Protein AF-A0A075P1P2-F1 (afdb_monomer_lite)

Foldseek 3Di:
DPPPPPPPPPPDPDLDAQDPVQLVVLVVQLVVQVVVCVVPHDPVSNVVSVVSSVVSVVVSRVVSDDPPVVVVVVVVVVVVVVVVVVVD

Organism: NCBI:txid589873

Secondary structure (DSSP, 8-state):
--SSSSTT--------PPPHHHHHHHHHHHHHHHHHHHHH--HHHHHHHHHHHHHHHHHHHHHHS--HHHHHHHHHHHHHHHHHHHT-

pLDDT: mean 83.12, std 13.57, range [51.72, 97.62]

Sequence (88 aa):
MLLTMISLLVSKVAFASATADEFIRCNKLAVTKLEYCLDNGGEACWAQSKASYDTCHEQVIQNHLPNRERMEAEKSAHQTINNEYHSQ

Structure (mmCIF, N/CA/C/O backbone):
data_AF-A0A075P1P2-F1
#
_entry.id   AF-A0A075P1P2-F1
#
loop_
_atom_site.group_PDB
_atom_site.id
_atom_site.type_symbol
_atom_site.label_atom_id
_atom_site.label_alt_id
_atom_site.label_comp_id
_atom_site.label_asym_id
_atom_site.label_entity_id
_atom_site.label_seq_id
_atom_site.pdbx_PDB_ins_code
_atom_site.Cartn_x
_atom_site.Cartn_y
_atom_site.Cartn_z
_atom_site.occupancy
_atom_site.B_iso_or_equiv
_atom_site.auth_seq_id
_atom_site.auth_comp_id
_atom_site.auth_asym_id
_atom_site.auth_atom_id
_atom_site.pdbx_PDB_model_num
ATOM 1 N N . MET A 1 1 ? -48.838 -14.471 24.562 1.00 53.28 1 MET A N 1
ATOM 2 C CA . MET A 1 1 ? -48.090 -14.539 23.285 1.00 53.28 1 MET A CA 1
ATOM 3 C C . MET A 1 1 ? -47.453 -13.178 22.993 1.00 53.28 1 MET A C 1
ATOM 5 O O . MET A 1 1 ? -47.941 -12.457 22.139 1.00 53.28 1 MET A O 1
ATOM 9 N N . LEU A 1 2 ? -46.424 -12.774 23.749 1.00 51.72 2 LEU A N 1
ATOM 10 C CA . LEU A 1 2 ? -45.825 -11.426 23.640 1.00 51.72 2 LEU A CA 1
ATOM 11 C C . LEU A 1 2 ? -44.298 -11.451 23.850 1.00 51.72 2 LEU A C 1
ATOM 13 O O . LEU A 1 2 ? -43.706 -10.480 24.293 1.00 51.72 2 LEU A O 1
ATOM 17 N N . LEU A 1 3 ? -43.665 -12.597 23.573 1.00 55.88 3 LEU A N 1
ATOM 18 C CA . LEU A 1 3 ? -42.229 -12.828 23.799 1.00 55.88 3 LEU A CA 1
ATOM 19 C C . LEU A 1 3 ? -41.448 -13.129 22.510 1.00 55.88 3 LEU A C 1
ATOM 21 O O . LEU A 1 3 ? -40.243 -13.335 22.561 1.00 55.88 3 LEU A O 1
ATOM 25 N N . THR A 1 4 ? -42.096 -13.135 21.342 1.00 57.91 4 THR A N 1
ATOM 26 C CA . THR A 1 4 ? -41.454 -13.532 20.075 1.00 57.91 4 THR A CA 1
ATOM 27 C C . THR A 1 4 ? -40.826 -12.377 19.287 1.00 57.91 4 THR A C 1
ATOM 29 O O . THR A 1 4 ? -40.172 -12.635 18.284 1.00 57.91 4 THR A O 1
ATOM 32 N N . MET A 1 5 ? -40.978 -11.116 19.712 1.00 58.31 5 MET A N 1
ATOM 33 C CA . MET A 1 5 ? -40.574 -9.951 18.898 1.00 58.31 5 MET A CA 1
ATOM 34 C C . MET A 1 5 ? -39.194 -9.354 19.235 1.00 58.31 5 MET A C 1
ATOM 36 O O . MET A 1 5 ? -38.761 -8.430 18.558 1.00 58.31 5 MET A O 1
ATOM 40 N N . ILE A 1 6 ? -38.472 -9.865 20.241 1.00 61.19 6 ILE A N 1
ATOM 41 C CA . ILE A 1 6 ? -37.207 -9.250 20.710 1.00 61.19 6 ILE A CA 1
ATOM 42 C C . ILE A 1 6 ? -35.960 -9.763 19.949 1.00 61.19 6 ILE A C 1
ATOM 44 O O . ILE A 1 6 ? -34.874 -9.208 20.071 1.00 61.19 6 ILE A O 1
ATOM 48 N N . SER A 1 7 ? -36.088 -10.776 19.089 1.00 56.66 7 SER A N 1
ATOM 49 C CA . SER A 1 7 ? -34.921 -11.500 18.548 1.00 56.66 7 SER A CA 1
ATOM 50 C C . SER A 1 7 ? -34.243 -10.918 17.292 1.00 56.66 7 SER A C 1
ATOM 52 O O . SER A 1 7 ? -33.342 -11.562 16.763 1.00 56.66 7 SER A O 1
ATOM 54 N N . LEU A 1 8 ? -34.624 -9.734 16.792 1.00 58.94 8 LEU A N 1
ATOM 55 C CA . LEU A 1 8 ? -34.176 -9.234 15.473 1.00 58.94 8 LEU A CA 1
ATOM 56 C C . LEU A 1 8 ? -33.204 -8.040 15.486 1.00 58.94 8 LEU A C 1
ATOM 58 O O . LEU A 1 8 ? -33.008 -7.402 14.456 1.00 58.94 8 LEU A O 1
ATOM 62 N N . LEU A 1 9 ? -32.551 -7.753 16.614 1.00 61.56 9 LEU A N 1
ATOM 63 C CA . LEU A 1 9 ? -31.563 -6.666 16.730 1.00 61.56 9 LEU A CA 1
ATOM 64 C C . LEU A 1 9 ? -30.140 -7.180 17.003 1.00 61.56 9 LEU A C 1
ATOM 66 O O . LEU A 1 9 ? -29.354 -6.535 17.692 1.00 61.56 9 LEU A O 1
ATOM 70 N N . VAL A 1 10 ? -29.776 -8.339 16.445 1.00 62.50 10 VAL A N 1
ATOM 71 C CA . VAL A 1 10 ? -28.360 -8.721 16.341 1.00 62.50 10 VAL A CA 1
ATOM 72 C C . VAL A 1 10 ? -27.766 -7.919 15.187 1.00 62.50 10 VAL A C 1
ATOM 74 O O . VAL A 1 10 ? -27.739 -8.368 14.041 1.00 62.50 10 VAL A O 1
ATOM 77 N N . SER A 1 11 ? -27.365 -6.683 15.485 1.00 59.69 11 SER A N 1
ATOM 78 C CA . SER A 1 11 ? -26.646 -5.809 14.565 1.00 59.69 11 SER A CA 1
ATOM 79 C C . SER A 1 11 ? -25.439 -6.564 14.023 1.00 59.69 11 SER A C 1
ATOM 81 O O . SER A 1 11 ? -24.484 -6.840 14.750 1.00 59.69 11 SER A O 1
ATOM 83 N N . LYS A 1 12 ? -25.497 -6.937 12.742 1.00 57.47 12 LYS A N 1
ATOM 84 C CA . LYS A 1 12 ? -24.341 -7.455 12.018 1.00 57.47 12 LYS A CA 1
ATOM 85 C C . LYS A 1 12 ? -23.264 -6.386 12.119 1.00 57.47 12 LYS A C 1
ATOM 87 O O . LYS A 1 12 ? -23.426 -5.305 11.559 1.00 57.47 12 LYS A O 1
ATOM 92 N N . VAL A 1 13 ? -22.201 -6.671 12.864 1.00 59.25 13 VAL A N 1
ATOM 93 C CA . VAL A 1 13 ? -20.990 -5.854 12.873 1.00 59.25 13 VAL A CA 1
ATOM 94 C C . VAL A 1 13 ? -20.427 -5.967 11.459 1.00 59.25 13 VAL A C 1
ATOM 96 O O . VAL A 1 13 ? -19.777 -6.951 11.111 1.00 59.25 13 VAL A O 1
ATOM 99 N N . ALA A 1 14 ? -20.833 -5.049 10.586 1.00 58.97 14 ALA A N 1
ATOM 100 C CA . ALA A 1 14 ? -20.412 -5.037 9.201 1.00 58.97 14 ALA A CA 1
ATOM 101 C C . ALA A 1 14 ? -18.956 -4.581 9.185 1.00 58.97 14 ALA A C 1
ATOM 103 O O . ALA A 1 14 ? -18.666 -3.388 9.250 1.00 58.97 14 ALA A O 1
ATOM 104 N N . PHE A 1 15 ? -18.034 -5.540 9.142 1.00 63.31 15 PHE A N 1
ATOM 105 C CA . PHE A 1 15 ? -16.661 -5.256 8.757 1.00 63.31 15 PHE A CA 1
ATOM 106 C C . PHE A 1 15 ? -16.711 -4.826 7.293 1.00 63.31 15 PHE A C 1
ATOM 108 O O . PHE A 1 15 ? -16.969 -5.643 6.408 1.00 63.31 15 PHE A O 1
ATOM 115 N N . ALA A 1 16 ? -16.572 -3.524 7.046 1.00 75.44 16 ALA A N 1
ATOM 116 C CA . ALA A 1 16 ? -16.438 -3.020 5.692 1.00 75.44 16 ALA A CA 1
ATOM 117 C C . ALA A 1 16 ? -15.167 -3.641 5.103 1.00 75.44 16 ALA A C 1
ATOM 119 O O . ALA A 1 16 ? -14.076 -3.403 5.613 1.00 75.44 16 ALA A O 1
ATOM 120 N N . SER A 1 17 ? -15.321 -4.483 4.083 1.00 81.75 17 SER A N 1
ATOM 121 C CA . SER A 1 17 ? -14.196 -4.994 3.299 1.00 81.75 17 SER A CA 1
ATOM 122 C C . SER A 1 17 ? -13.611 -3.865 2.458 1.00 81.75 17 SER A C 1
ATOM 124 O O . SER A 1 17 ? -14.353 -2.973 2.043 1.00 81.75 17 SER A O 1
ATOM 126 N N . ALA A 1 18 ? -12.319 -3.965 2.145 1.00 87.81 18 ALA A N 1
ATOM 127 C CA . ALA A 1 18 ? -11.695 -3.119 1.138 1.00 87.81 18 ALA A CA 1
ATOM 128 C C . ALA A 1 18 ? -12.491 -3.171 -0.169 1.00 87.81 18 ALA A C 1
ATOM 130 O O . ALA A 1 18 ? -12.898 -4.248 -0.625 1.00 87.81 18 ALA A O 1
ATOM 131 N N . THR A 1 19 ? -12.705 -2.004 -0.761 1.00 91.00 19 THR A N 1
ATOM 132 C CA . THR A 1 19 ? -13.362 -1.825 -2.055 1.00 91.00 19 THR A CA 1
ATOM 133 C C . THR A 1 19 ? -12.329 -1.621 -3.161 1.00 91.00 19 THR A C 1
ATOM 135 O O . THR A 1 19 ? -11.191 -1.230 -2.907 1.00 91.00 19 THR A O 1
ATOM 138 N N . ALA A 1 20 ? -12.711 -1.863 -4.418 1.00 92.00 20 ALA A N 1
ATOM 139 C CA . ALA A 1 20 ? -11.809 -1.674 -5.558 1.00 92.00 20 ALA A CA 1
ATOM 140 C C . ALA A 1 20 ? -11.273 -0.230 -5.664 1.00 92.00 20 ALA A C 1
ATOM 142 O O . ALA A 1 20 ? -10.115 -0.025 -6.033 1.00 92.00 20 ALA A O 1
ATOM 143 N N . ASP A 1 21 ? -12.087 0.758 -5.283 1.00 94.56 21 ASP A N 1
ATOM 144 C CA . ASP A 1 21 ? -11.731 2.178 -5.340 1.00 94.56 21 ASP A CA 1
ATOM 145 C C . ASP A 1 21 ? -10.559 2.526 -4.413 1.00 94.56 21 ASP A C 1
ATOM 147 O O . ASP A 1 21 ? -9.707 3.352 -4.753 1.00 94.56 21 ASP A O 1
ATOM 151 N N . GLU A 1 22 ? -10.445 1.840 -3.276 1.00 93.25 22 GLU A N 1
ATOM 152 C CA . GLU A 1 22 ? -9.366 2.052 -2.309 1.00 93.25 22 GLU A CA 1
ATOM 153 C C . GLU A 1 22 ? -8.002 1.602 -2.843 1.00 93.25 22 GLU A C 1
ATOM 155 O O . GLU A 1 22 ? -6.974 2.131 -2.420 1.00 93.25 22 GLU A O 1
ATOM 160 N N . PHE A 1 23 ? -7.972 0.708 -3.837 1.00 96.25 23 PHE A N 1
ATOM 161 C CA . PHE A 1 23 ? -6.742 0.263 -4.497 1.00 96.25 23 PHE A CA 1
ATOM 162 C C . PHE A 1 23 ? -6.326 1.149 -5.681 1.00 96.25 23 PHE A C 1
ATOM 164 O O . PHE A 1 23 ? -5.175 1.075 -6.124 1.00 96.25 23 PHE A O 1
ATOM 171 N N . ILE A 1 24 ? -7.191 2.050 -6.172 1.00 96.75 24 ILE A N 1
ATOM 172 C CA . ILE A 1 24 ? -6.854 2.972 -7.278 1.00 96.75 24 ILE A CA 1
ATOM 173 C C . ILE A 1 24 ? -5.613 3.806 -6.935 1.00 96.75 24 ILE A C 1
ATOM 175 O O . ILE A 1 24 ? -4.754 4.037 -7.789 1.00 96.75 24 ILE A O 1
ATOM 179 N N . ARG A 1 25 ? -5.472 4.231 -5.674 1.00 94.94 25 ARG A N 1
ATOM 180 C CA . ARG A 1 25 ? -4.287 4.974 -5.209 1.00 94.94 25 ARG A CA 1
ATOM 181 C C . ARG A 1 25 ? -2.996 4.155 -5.305 1.00 94.94 25 ARG A C 1
ATOM 183 O O . ARG A 1 25 ? -1.952 4.729 -5.597 1.00 94.94 25 ARG A O 1
ATOM 190 N N . CYS A 1 26 ? -3.065 2.839 -5.104 1.00 96.62 26 CYS A N 1
ATOM 191 C CA . CYS A 1 26 ? -1.906 1.954 -5.195 1.00 96.62 26 CYS A CA 1
ATOM 192 C C . CYS A 1 26 ? -1.437 1.825 -6.644 1.00 96.62 26 CYS A C 1
ATOM 194 O O . CYS A 1 26 ? -0.242 1.937 -6.915 1.00 96.62 26 CYS A O 1
ATOM 196 N N . ASN A 1 27 ? -2.380 1.709 -7.584 1.00 95.00 27 ASN A N 1
ATOM 197 C CA . ASN A 1 27 ? -2.081 1.741 -9.015 1.00 95.00 27 ASN A CA 1
ATOM 198 C C . ASN A 1 27 ? -1.443 3.071 -9.434 1.00 95.00 27 ASN A C 1
ATOM 200 O O . ASN A 1 27 ? -0.409 3.068 -10.094 1.00 95.00 27 ASN A O 1
ATOM 204 N N . LYS A 1 28 ? -2.007 4.208 -9.003 1.00 96.25 28 LYS A N 1
ATOM 205 C CA . LYS A 1 28 ? -1.437 5.535 -9.298 1.00 96.25 28 LYS A CA 1
ATOM 206 C C . LYS A 1 28 ? -0.000 5.666 -8.789 1.00 96.25 28 LYS A C 1
ATOM 208 O O . LYS A 1 28 ? 0.863 6.112 -9.533 1.00 96.25 28 LYS A O 1
ATOM 213 N N . LEU A 1 29 ? 0.265 5.225 -7.557 1.00 93.69 29 LEU A N 1
ATOM 214 C CA . LEU A 1 29 ? 1.608 5.252 -6.972 1.00 93.69 29 LEU A CA 1
ATOM 215 C C . LEU A 1 29 ? 2.609 4.415 -7.782 1.00 93.69 29 LEU A C 1
ATOM 217 O O . LEU A 1 29 ? 3.731 4.861 -8.022 1.00 93.69 29 LEU A O 1
ATOM 221 N N . ALA A 1 30 ? 2.206 3.213 -8.197 1.00 94.44 30 ALA A N 1
ATOM 222 C CA . ALA A 1 30 ? 3.038 2.336 -9.010 1.00 94.44 30 ALA A CA 1
ATOM 223 C C . ALA A 1 30 ? 3.349 2.974 -10.368 1.00 94.44 30 ALA A C 1
ATOM 225 O O . ALA A 1 30 ? 4.515 3.068 -10.743 1.00 94.44 30 ALA A O 1
ATOM 226 N N . VAL A 1 31 ? 2.325 3.483 -11.062 1.00 94.75 31 VAL A N 1
ATOM 227 C CA . VAL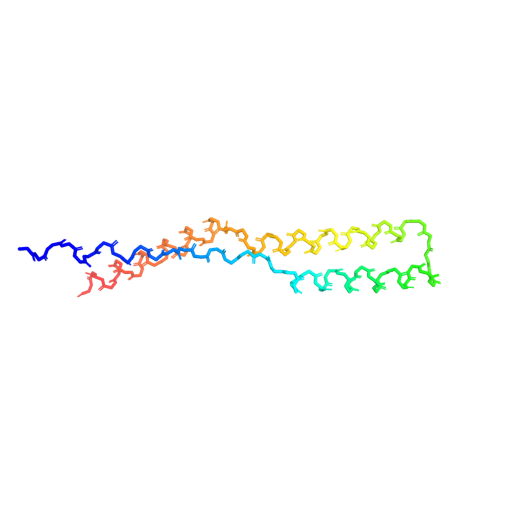 A 1 31 ? 2.459 4.134 -12.375 1.00 94.75 31 VAL A CA 1
ATOM 228 C C . VAL A 1 31 ? 3.403 5.329 -12.311 1.00 94.75 31 VAL A C 1
ATOM 230 O O . VAL A 1 31 ? 4.357 5.359 -13.077 1.00 94.75 31 VAL A O 1
ATOM 233 N N . THR A 1 32 ? 3.235 6.241 -11.350 1.00 93.12 32 THR A N 1
ATOM 234 C CA . THR A 1 32 ? 4.141 7.394 -11.202 1.00 93.12 32 THR A CA 1
ATOM 235 C C . THR A 1 32 ? 5.596 6.963 -10.999 1.00 93.12 32 THR A C 1
ATOM 237 O O . THR A 1 32 ? 6.516 7.590 -11.523 1.00 93.12 32 THR A O 1
ATOM 240 N N . LYS A 1 33 ? 5.839 5.865 -10.271 1.00 90.75 33 LYS A N 1
ATOM 241 C CA . LYS A 1 33 ? 7.195 5.316 -10.145 1.00 90.75 33 LYS A CA 1
ATOM 242 C C . LYS A 1 33 ? 7.698 4.695 -11.445 1.00 90.75 33 LYS A C 1
ATOM 244 O O . LYS A 1 33 ? 8.871 4.861 -11.749 1.00 90.75 33 LYS A O 1
ATOM 249 N N . LEU A 1 34 ? 6.849 4.005 -12.207 1.00 92.06 34 LEU A N 1
ATOM 250 C CA . LEU A 1 34 ? 7.234 3.434 -13.505 1.00 92.06 34 LEU A CA 1
ATOM 251 C C . LEU A 1 34 ? 7.581 4.531 -14.514 1.00 92.06 34 LEU A C 1
ATOM 253 O O . LEU A 1 34 ? 8.580 4.399 -15.208 1.00 92.06 34 LEU A O 1
ATOM 257 N N . GLU A 1 35 ? 6.806 5.616 -14.555 1.00 92.25 35 GLU A N 1
ATOM 258 C CA . GLU A 1 35 ? 7.091 6.792 -15.388 1.00 92.25 35 GLU A CA 1
ATOM 259 C C . GLU A 1 35 ? 8.478 7.357 -15.068 1.00 92.25 35 GLU A C 1
ATOM 261 O O . GLU A 1 35 ? 9.306 7.519 -15.958 1.00 92.25 35 GLU A O 1
ATOM 266 N N . TYR A 1 36 ? 8.792 7.528 -13.781 1.00 89.56 36 TYR A N 1
ATOM 267 C CA . TYR A 1 36 ? 10.136 7.927 -13.366 1.00 89.56 36 TYR A CA 1
ATOM 268 C C . TYR A 1 36 ? 11.219 6.922 -13.796 1.00 89.56 36 TYR A C 1
ATOM 270 O O . TYR A 1 36 ? 12.301 7.327 -1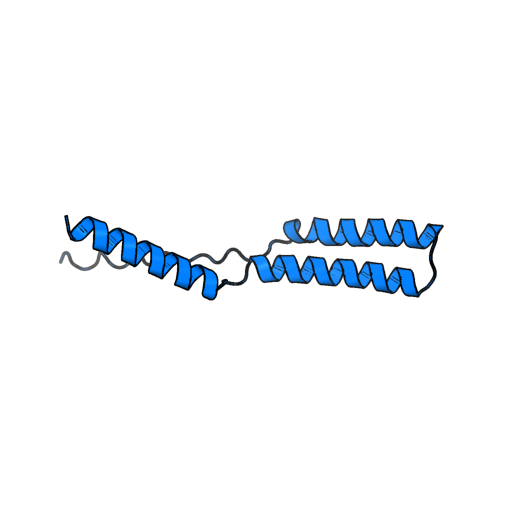4.228 1.00 89.56 36 TYR A O 1
ATOM 278 N N . CYS A 1 37 ? 10.944 5.617 -13.686 1.00 89.25 37 CYS A N 1
ATOM 279 C CA . CYS A 1 37 ? 11.883 4.566 -14.075 1.00 89.25 37 CYS A CA 1
ATOM 280 C C . CYS A 1 37 ? 12.162 4.539 -15.579 1.00 89.25 37 CYS A C 1
ATOM 282 O O . CYS A 1 37 ? 13.290 4.241 -15.957 1.00 89.25 37 CYS A O 1
ATOM 284 N N . LEU A 1 38 ? 11.172 4.847 -16.421 1.00 88.56 38 LEU A N 1
ATOM 285 C CA . LEU A 1 38 ? 11.355 4.938 -17.871 1.00 88.56 38 LEU A CA 1
ATOM 286 C C . LEU A 1 38 ? 12.364 6.027 -18.242 1.00 88.56 38 LEU A C 1
ATOM 288 O O . LEU A 1 38 ? 13.195 5.816 -19.122 1.00 88.56 38 LEU A O 1
ATOM 292 N N . ASP A 1 39 ? 12.321 7.149 -17.529 1.00 86.06 39 ASP A N 1
ATOM 293 C CA . ASP A 1 39 ? 13.185 8.294 -17.801 1.00 86.06 39 ASP A CA 1
ATOM 294 C C . ASP A 1 39 ? 14.571 8.170 -17.141 1.00 86.06 39 ASP A C 1
ATOM 296 O O . ASP A 1 39 ? 15.543 8.737 -17.640 1.00 86.06 39 ASP A O 1
ATOM 300 N N . ASN A 1 40 ? 14.682 7.456 -16.010 1.00 78.81 40 ASN A N 1
ATOM 301 C CA . ASN A 1 40 ? 15.850 7.560 -15.121 1.00 78.81 40 ASN A CA 1
ATOM 302 C C . ASN A 1 40 ? 16.399 6.227 -14.568 1.00 78.81 40 ASN A C 1
ATOM 304 O O . ASN A 1 40 ? 17.316 6.262 -13.744 1.00 78.81 40 ASN A O 1
ATOM 308 N N . GLY A 1 41 ? 15.860 5.055 -14.934 1.00 72.75 41 GLY A N 1
ATOM 309 C CA . GLY A 1 41 ? 16.093 3.820 -14.168 1.00 72.75 41 GLY A CA 1
ATOM 310 C C . GLY A 1 41 ? 16.335 2.528 -14.962 1.00 72.75 41 GLY A C 1
ATOM 311 O O . GLY A 1 41 ? 15.848 2.331 -16.068 1.00 72.75 41 GLY A O 1
ATOM 312 N N . GLY A 1 42 ? 17.071 1.600 -14.336 1.00 74.38 42 GLY A N 1
ATOM 313 C CA . GLY A 1 42 ? 17.222 0.197 -14.763 1.00 74.38 42 GLY A CA 1
ATOM 314 C C . GLY A 1 42 ? 16.341 -0.769 -13.953 1.00 74.38 42 GLY A C 1
ATOM 315 O O . GLY A 1 42 ? 15.495 -0.331 -13.177 1.00 74.38 42 GLY A O 1
ATOM 316 N N . GLU A 1 43 ? 16.551 -2.088 -14.080 1.00 79.94 43 GLU A N 1
ATOM 317 C CA . GLU A 1 43 ? 15.727 -3.145 -13.439 1.00 79.94 43 GLU A CA 1
ATOM 318 C C . GLU A 1 43 ? 15.411 -2.919 -11.949 1.00 79.94 43 GLU A C 1
ATOM 320 O O . GLU A 1 43 ? 14.278 -3.130 -11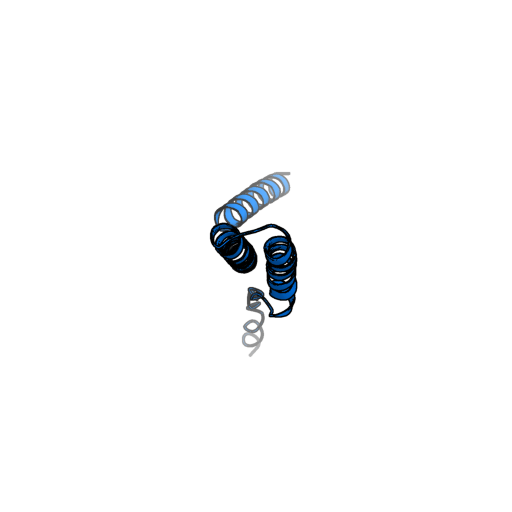.513 1.00 79.94 43 GLU A O 1
ATOM 325 N N . ALA A 1 44 ? 16.377 -2.432 -11.165 1.00 85.62 44 ALA A N 1
ATOM 326 C CA . ALA A 1 44 ? 16.176 -2.158 -9.742 1.00 85.62 44 ALA A CA 1
ATOM 327 C C . ALA A 1 44 ? 15.053 -1.132 -9.476 1.00 85.62 44 ALA A C 1
ATOM 329 O O . ALA A 1 44 ? 14.387 -1.200 -8.445 1.00 85.62 44 ALA A O 1
ATOM 330 N N . CYS A 1 45 ? 14.809 -0.207 -10.407 1.00 89.31 45 CYS A N 1
ATOM 331 C CA . CYS A 1 45 ? 13.736 0.780 -10.315 1.00 89.31 45 CYS A CA 1
ATOM 332 C C . CYS A 1 45 ? 12.353 0.131 -10.504 1.00 89.31 45 CYS A C 1
ATOM 334 O O . CYS A 1 45 ? 11.420 0.395 -9.741 1.00 89.31 45 CYS A O 1
ATOM 336 N N . TRP A 1 46 ? 12.232 -0.802 -11.451 1.00 89.50 46 TRP A N 1
ATOM 337 C CA . TRP A 1 46 ? 10.997 -1.557 -11.692 1.00 89.50 46 TRP A CA 1
ATOM 338 C C . TRP A 1 46 ? 10.587 -2.376 -10.465 1.00 89.50 46 TRP A C 1
ATOM 340 O O . TRP A 1 46 ? 9.421 -2.355 -10.059 1.00 89.50 46 TRP A O 1
ATOM 350 N N . ALA A 1 47 ? 11.561 -3.014 -9.807 1.00 92.69 47 ALA A N 1
ATOM 351 C CA . ALA A 1 47 ? 11.338 -3.725 -8.550 1.00 92.69 47 AL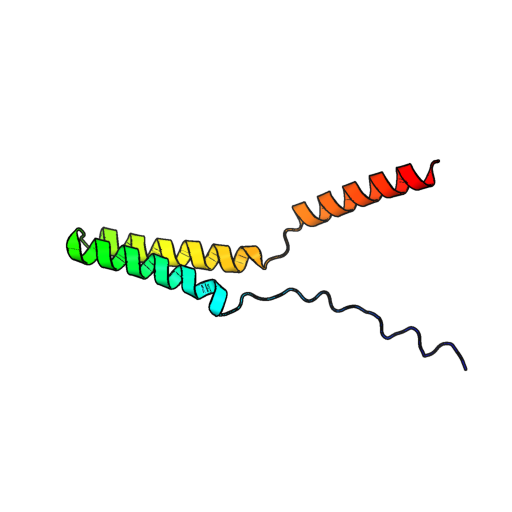A A CA 1
ATOM 352 C C . ALA A 1 47 ? 10.806 -2.796 -7.441 1.00 92.69 47 ALA A C 1
ATOM 354 O O . ALA A 1 47 ? 9.904 -3.178 -6.695 1.00 92.69 47 ALA A O 1
ATOM 355 N N . GLN A 1 48 ? 11.300 -1.555 -7.359 1.00 90.94 48 GLN A N 1
ATOM 356 C CA . GLN A 1 48 ? 10.813 -0.569 -6.388 1.00 90.94 48 GLN A CA 1
ATOM 357 C C . GLN A 1 48 ? 9.380 -0.113 -6.670 1.00 90.94 48 GLN A C 1
ATOM 359 O O . GLN A 1 48 ? 8.615 0.102 -5.725 1.00 90.94 48 GLN A O 1
ATOM 364 N N . SER A 1 49 ? 8.993 0.038 -7.940 1.00 92.38 49 SER A N 1
ATOM 365 C CA . SER A 1 49 ? 7.604 0.355 -8.285 1.00 92.38 49 SER A CA 1
ATOM 366 C C . SER A 1 49 ? 6.658 -0.757 -7.827 1.00 92.38 49 SER A C 1
ATOM 368 O O . SER A 1 49 ? 5.704 -0.484 -7.093 1.00 92.38 49 SER A O 1
ATOM 370 N N . LYS A 1 50 ? 6.989 -2.019 -8.139 1.00 94.25 50 LYS A N 1
ATOM 371 C CA . LYS A 1 50 ? 6.220 -3.177 -7.669 1.00 94.25 50 LYS A CA 1
ATOM 372 C C . LYS A 1 50 ? 6.133 -3.219 -6.143 1.00 94.25 50 LYS A C 1
ATOM 374 O O . LYS A 1 50 ? 5.039 -3.324 -5.601 1.00 94.25 50 LYS A O 1
ATOM 379 N N . ALA A 1 51 ? 7.259 -3.062 -5.447 1.00 95.00 51 ALA A N 1
ATOM 380 C CA . ALA A 1 51 ? 7.276 -3.041 -3.985 1.00 95.00 51 ALA A CA 1
ATOM 381 C C . ALA A 1 51 ? 6.363 -1.944 -3.409 1.00 95.00 51 ALA A C 1
ATOM 383 O O . ALA A 1 51 ? 5.706 -2.145 -2.393 1.00 95.00 51 ALA A O 1
ATOM 384 N N . SER A 1 52 ? 6.268 -0.796 -4.083 1.00 93.94 52 SER A N 1
ATOM 385 C CA . SER A 1 52 ? 5.414 0.315 -3.645 1.00 93.94 52 SER A CA 1
ATOM 386 C C . SER A 1 52 ? 3.929 0.015 -3.814 1.00 93.94 52 SER A C 1
ATOM 388 O O . SER A 1 52 ? 3.135 0.372 -2.943 1.00 93.94 52 SER A O 1
ATOM 390 N N . TYR A 1 53 ? 3.558 -0.654 -4.909 1.00 96.94 53 TYR A N 1
ATOM 391 C CA . TYR A 1 53 ? 2.210 -1.189 -5.082 1.00 96.94 53 TYR A CA 1
ATOM 392 C C . TYR A 1 53 ? 1.879 -2.182 -3.967 1.00 96.94 53 TYR A C 1
ATOM 394 O O . TYR A 1 53 ? 0.876 -2.005 -3.280 1.00 96.94 53 TYR A O 1
ATOM 402 N N . ASP A 1 54 ? 2.751 -3.171 -3.752 1.00 97.62 54 ASP A N 1
ATOM 403 C CA . ASP A 1 54 ? 2.537 -4.251 -2.787 1.00 97.62 54 ASP A CA 1
ATOM 404 C C . ASP A 1 54 ? 2.377 -3.698 -1.361 1.00 97.62 54 ASP A C 1
ATOM 406 O O . ASP A 1 54 ? 1.434 -4.054 -0.657 1.00 97.62 54 ASP A O 1
ATOM 410 N N . THR A 1 55 ? 3.232 -2.753 -0.948 1.00 97.25 55 THR A N 1
ATOM 411 C CA . THR A 1 55 ? 3.105 -2.076 0.353 1.00 97.25 55 THR A CA 1
ATOM 412 C C . THR A 1 55 ? 1.791 -1.307 0.480 1.00 97.25 55 THR A C 1
ATOM 414 O O . THR A 1 55 ? 1.142 -1.379 1.521 1.00 97.25 55 THR A O 1
ATOM 417 N N . CYS A 1 56 ? 1.379 -0.569 -0.554 1.00 97.19 56 CYS A N 1
ATOM 418 C CA . CYS A 1 56 ? 0.109 0.157 -0.522 1.00 97.19 56 CYS A CA 1
ATOM 419 C C . CYS A 1 56 ? -1.085 -0.800 -0.431 1.00 97.19 56 CYS A C 1
ATOM 421 O O . CYS A 1 56 ? -2.006 -0.572 0.350 1.00 97.19 56 CYS A O 1
ATOM 423 N N . HIS A 1 57 ? -1.054 -1.879 -1.208 1.00 97.12 57 HIS A N 1
ATOM 424 C CA . HIS A 1 57 ? -2.104 -2.886 -1.240 1.00 97.12 57 HIS A CA 1
ATOM 425 C C . HIS A 1 57 ? -2.259 -3.570 0.123 1.00 97.12 57 HIS A C 1
ATOM 427 O O . HIS A 1 57 ? -3.373 -3.695 0.630 1.00 97.12 57 HIS A O 1
ATOM 433 N N . GLU A 1 58 ? -1.141 -3.940 0.749 1.00 96.06 58 GLU A N 1
ATOM 434 C CA . GLU A 1 58 ? -1.134 -4.500 2.100 1.00 96.06 58 GLU A CA 1
ATOM 435 C C . GLU A 1 58 ? -1.709 -3.509 3.116 1.00 96.06 58 GLU A C 1
ATOM 437 O O . GLU A 1 58 ? -2.560 -3.874 3.918 1.00 96.06 58 GLU A O 1
ATOM 442 N N . GLN A 1 59 ? -1.330 -2.229 3.048 1.00 94.56 59 GLN A N 1
ATOM 443 C CA . GLN A 1 59 ? -1.891 -1.205 3.935 1.00 94.56 59 GLN A CA 1
ATOM 444 C C . GLN A 1 59 ? -3.406 -1.060 3.791 1.00 94.56 59 GLN A C 1
ATOM 446 O O . GLN A 1 59 ? -4.089 -0.911 4.801 1.00 94.56 59 GLN A O 1
ATOM 451 N N . VAL A 1 60 ? -3.936 -1.097 2.563 1.00 94.88 60 VAL A N 1
ATOM 452 C CA . VAL A 1 60 ? -5.389 -1.078 2.348 1.00 94.88 60 VAL A CA 1
ATOM 453 C C . VAL A 1 60 ? -6.012 -2.266 3.071 1.00 94.88 60 VAL A C 1
ATOM 455 O O . VAL A 1 60 ? -6.857 -2.048 3.927 1.00 94.88 60 VAL A O 1
ATOM 458 N N . ILE A 1 61 ? -5.534 -3.492 2.842 1.00 92.88 61 ILE A N 1
ATOM 459 C CA . ILE A 1 61 ? -6.056 -4.690 3.522 1.00 92.88 61 ILE A CA 1
ATOM 460 C C . ILE A 1 61 ? -6.001 -4.543 5.048 1.00 92.88 61 ILE A C 1
ATOM 462 O O . ILE A 1 61 ? -7.013 -4.751 5.719 1.00 92.88 61 ILE A O 1
ATOM 466 N N . GLN A 1 62 ? -4.850 -4.148 5.595 1.00 90.19 62 GLN A N 1
ATOM 467 C CA . GLN A 1 62 ? -4.641 -4.020 7.038 1.00 90.19 62 GLN A CA 1
ATOM 468 C C . GLN A 1 62 ? -5.587 -3.001 7.684 1.00 90.19 62 GLN A C 1
ATOM 470 O O . GLN A 1 62 ? -6.031 -3.216 8.809 1.00 90.19 62 GLN A O 1
ATOM 475 N N . ASN A 1 63 ? -5.970 -1.936 6.975 1.00 87.88 63 ASN A N 1
ATOM 476 C CA . ASN A 1 63 ? -6.924 -0.949 7.490 1.00 87.88 63 ASN A CA 1
ATOM 477 C C . ASN A 1 63 ? -8.343 -1.507 7.677 1.00 87.88 63 ASN A C 1
ATOM 479 O O . ASN A 1 63 ? -9.105 -0.965 8.478 1.00 87.88 63 ASN A O 1
ATOM 483 N N . HIS A 1 64 ? -8.696 -2.583 6.969 1.00 87.88 64 HIS A N 1
ATOM 484 C CA . HIS A 1 64 ? -9.979 -3.273 7.135 1.00 87.88 64 HIS A CA 1
ATOM 485 C C . HIS A 1 64 ? -9.902 -4.454 8.105 1.00 87.88 64 HIS A C 1
ATOM 487 O O . HIS A 1 64 ? -10.937 -5.024 8.460 1.00 87.88 64 HIS A O 1
ATOM 493 N N . LEU A 1 65 ? -8.701 -4.828 8.561 1.00 87.38 65 LEU A N 1
ATOM 494 C CA . LEU A 1 65 ? -8.551 -5.849 9.584 1.00 87.38 65 LEU A CA 1
ATOM 495 C C . LEU A 1 65 ? -8.823 -5.262 10.978 1.00 87.38 65 LEU A C 1
ATOM 497 O O . LEU A 1 65 ? -8.413 -4.143 11.295 1.00 87.38 65 LEU A O 1
ATOM 501 N N . PRO A 1 66 ? -9.512 -6.011 11.852 1.00 82.12 66 PRO A N 1
ATOM 502 C CA . PRO A 1 66 ? -9.770 -5.567 13.212 1.00 82.12 66 PRO A CA 1
ATOM 503 C C . PRO A 1 66 ? -8.465 -5.420 14.007 1.00 82.12 66 PRO A C 1
ATOM 505 O O . PRO A 1 66 ? -7.779 -6.404 14.286 1.00 82.12 66 PRO A O 1
ATOM 508 N N . ASN A 1 67 ? -8.162 -4.200 14.459 1.00 85.81 67 ASN A N 1
ATOM 509 C CA . ASN A 1 67 ? -7.072 -3.950 15.401 1.00 85.81 67 ASN A CA 1
ATOM 510 C C . ASN A 1 67 ? -7.526 -4.300 16.827 1.00 85.81 67 ASN A C 1
ATOM 512 O O . ASN A 1 67 ? -8.132 -3.482 17.522 1.00 85.81 67 ASN A O 1
ATOM 516 N N . ARG A 1 68 ? -7.260 -5.542 17.247 1.00 85.62 68 ARG A N 1
ATOM 517 C CA . ARG A 1 68 ? -7.695 -6.071 18.549 1.00 85.62 68 ARG A CA 1
ATOM 518 C C . ARG A 1 68 ? -7.159 -5.283 19.734 1.00 85.62 68 ARG A C 1
ATOM 520 O O . ARG A 1 68 ? -7.923 -5.022 20.654 1.00 85.62 68 ARG A O 1
ATOM 527 N N . GLU A 1 69 ? -5.899 -4.873 19.681 1.00 87.62 69 GLU A N 1
ATOM 528 C CA . GLU A 1 69 ? -5.268 -4.107 20.755 1.00 87.62 69 GLU A CA 1
ATOM 529 C C . GLU A 1 69 ? -5.975 -2.764 20.956 1.00 87.62 69 GLU A C 1
ATOM 531 O O . GLU A 1 69 ? -6.381 -2.432 22.070 1.00 87.62 69 GLU A O 1
ATOM 536 N N . ARG A 1 70 ? -6.234 -2.037 19.859 1.00 85.31 70 ARG A N 1
ATOM 537 C CA . ARG A 1 70 ? -6.996 -0.785 19.911 1.00 85.31 70 ARG A CA 1
ATOM 538 C C . ARG A 1 70 ? -8.400 -1.007 20.470 1.00 85.31 70 ARG A C 1
ATOM 540 O O . ARG A 1 70 ? -8.827 -0.272 21.354 1.00 85.31 70 ARG A O 1
ATOM 547 N N . MET A 1 71 ? -9.105 -2.030 19.986 1.00 84.81 71 MET A N 1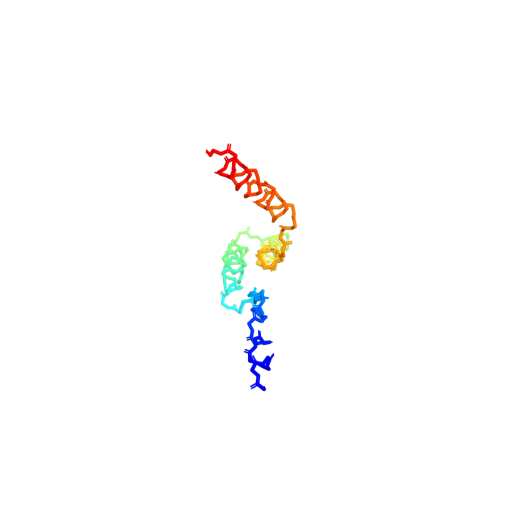
ATOM 548 C CA . MET A 1 71 ? -10.469 -2.332 20.435 1.00 84.81 71 MET A CA 1
ATOM 549 C C . MET A 1 71 ? -10.528 -2.699 21.926 1.00 84.81 71 MET A C 1
ATOM 551 O O . MET A 1 71 ? -11.458 -2.300 22.624 1.00 84.81 71 MET A O 1
ATOM 555 N N . GLU A 1 72 ? -9.553 -3.454 22.434 1.00 90.69 72 GLU A N 1
ATOM 556 C CA . GLU A 1 72 ? -9.477 -3.839 23.848 1.00 90.69 72 GLU A CA 1
ATOM 557 C C . GLU A 1 72 ? -9.113 -2.644 24.746 1.00 90.69 72 GLU A C 1
ATOM 559 O O . GLU A 1 72 ? -9.707 -2.479 25.818 1.00 90.69 72 GLU A O 1
ATOM 564 N N . ALA A 1 73 ? -8.218 -1.763 24.289 1.00 91.94 73 ALA A N 1
ATOM 565 C CA . ALA A 1 73 ? -7.895 -0.513 24.975 1.00 91.94 73 ALA A CA 1
ATOM 566 C C . ALA A 1 73 ? -9.106 0.437 25.038 1.00 91.94 73 ALA A C 1
ATOM 568 O O . ALA A 1 73 ? -9.455 0.923 26.115 1.00 91.94 73 ALA A O 1
ATOM 569 N N . GLU A 1 74 ? -9.802 0.645 23.914 1.00 88.38 74 GLU A N 1
ATOM 570 C CA . GLU A 1 74 ? -11.027 1.455 23.843 1.00 88.38 74 GLU A CA 1
ATOM 571 C C . GLU A 1 7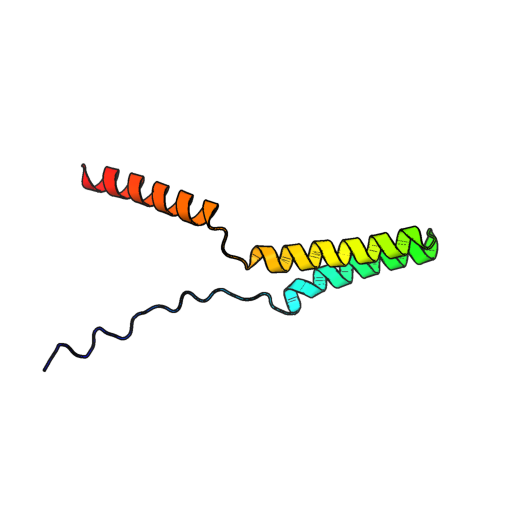4 ? -12.131 0.894 24.749 1.00 88.38 74 GLU A C 1
ATOM 573 O O . GLU A 1 74 ? -12.797 1.651 25.461 1.00 88.38 74 GLU A O 1
ATOM 578 N N . LYS A 1 75 ? -12.303 -0.435 24.766 1.00 90.06 75 LYS A N 1
ATOM 579 C CA . LYS A 1 75 ? -13.256 -1.117 25.650 1.00 90.06 75 LYS A CA 1
ATOM 580 C C . LYS A 1 75 ? -12.927 -0.882 27.122 1.00 90.06 75 LYS A C 1
ATOM 582 O O . LYS A 1 75 ? -13.828 -0.570 27.898 1.00 90.06 75 LYS A O 1
ATOM 587 N N . SER A 1 76 ? -11.659 -1.019 27.501 1.00 91.56 76 SER A N 1
ATOM 588 C CA . SER A 1 76 ? -11.216 -0.834 28.887 1.00 91.56 76 SER A CA 1
ATOM 589 C C . SER A 1 76 ? -11.406 0.618 29.338 1.00 91.56 76 SER A C 1
ATOM 591 O O . SER A 1 76 ? -11.927 0.859 30.423 1.00 91.56 76 SER A O 1
ATOM 593 N N . ALA A 1 77 ? -11.085 1.589 28.476 1.00 91.00 77 ALA A N 1
ATOM 594 C CA . ALA A 1 77 ? -11.309 3.008 28.753 1.00 91.00 77 ALA A CA 1
ATOM 595 C C . ALA A 1 77 ? -12.798 3.334 28.972 1.00 91.00 77 ALA A C 1
ATOM 597 O O . ALA A 1 77 ? -13.145 4.004 29.943 1.00 91.00 77 ALA A O 1
ATOM 598 N N . HIS A 1 78 ? -13.690 2.806 28.126 1.00 88.44 78 HIS A N 1
ATOM 599 C CA . HIS A 1 78 ? -15.137 2.979 28.303 1.00 88.44 78 HIS A CA 1
ATOM 600 C C . HIS A 1 78 ? -15.652 2.345 29.601 1.00 88.44 78 HIS A C 1
ATOM 602 O O . HIS A 1 78 ? -16.546 2.898 30.239 1.00 88.44 78 HIS A O 1
ATOM 608 N N . GLN A 1 79 ? -15.102 1.198 30.008 1.00 87.94 79 GLN A N 1
ATOM 609 C CA . GLN A 1 79 ? -15.470 0.556 31.272 1.00 87.94 79 GLN A CA 1
ATOM 610 C C . GLN A 1 79 ? -15.062 1.404 32.478 1.00 87.94 79 GLN A C 1
ATOM 612 O O . GLN A 1 79 ? -15.870 1.567 33.389 1.00 87.94 79 GLN A O 1
ATOM 617 N N . THR A 1 80 ? -13.861 1.984 32.471 1.00 86.38 80 THR A N 1
ATOM 618 C CA . THR A 1 80 ? -13.421 2.901 33.533 1.00 86.38 80 THR A CA 1
ATOM 619 C C . THR A 1 80 ? -14.343 4.115 33.634 1.00 86.38 80 THR A C 1
ATOM 621 O O . THR A 1 80 ? -14.858 4.387 34.714 1.00 86.38 80 THR A O 1
ATOM 624 N N . ILE A 1 81 ? -14.642 4.773 32.508 1.00 85.19 81 ILE A N 1
ATOM 625 C CA . ILE A 1 81 ? -15.530 5.948 32.469 1.00 85.19 81 ILE A CA 1
ATOM 626 C C . ILE A 1 81 ? -16.935 5.609 32.995 1.00 85.19 81 ILE A C 1
ATOM 628 O O . ILE A 1 81 ? -17.487 6.340 33.815 1.00 85.19 81 ILE A O 1
ATOM 632 N N . ASN A 1 82 ? -17.518 4.486 32.561 1.00 81.19 82 ASN A N 1
ATOM 633 C CA . ASN A 1 82 ? -18.847 4.074 33.021 1.00 81.19 82 ASN A CA 1
ATOM 634 C C . ASN A 1 82 ? -18.868 3.733 34.518 1.00 81.19 82 ASN A C 1
ATOM 636 O O . ASN A 1 82 ? -19.837 4.052 35.205 1.00 81.19 82 ASN A O 1
ATOM 640 N N . ASN A 1 83 ? -17.812 3.100 35.036 1.00 79.12 83 ASN A N 1
ATOM 641 C CA . ASN A 1 83 ? -17.713 2.776 36.458 1.00 79.12 83 ASN A CA 1
ATOM 642 C C . ASN A 1 83 ? -17.572 4.039 37.320 1.00 79.12 83 ASN A C 1
ATOM 644 O O . ASN A 1 83 ? -18.200 4.122 38.372 1.00 79.12 83 ASN A O 1
ATOM 648 N N . GLU A 1 84 ? -16.803 5.032 36.865 1.00 74.56 84 GLU A N 1
ATOM 649 C CA . GLU A 1 84 ? -16.696 6.333 37.534 1.00 74.56 84 GLU A CA 1
ATOM 650 C C . GLU A 1 84 ? -18.049 7.056 37.560 1.00 74.56 84 GLU A C 1
ATOM 652 O O . GLU A 1 84 ? -18.463 7.528 38.619 1.00 74.56 84 GLU A O 1
ATOM 657 N N . TYR A 1 85 ? -18.784 7.060 36.443 1.00 70.38 85 TYR A N 1
ATOM 658 C CA . TYR A 1 85 ? -20.114 7.671 36.351 1.00 70.38 85 TYR A CA 1
ATOM 659 C C . TYR A 1 85 ? -21.148 7.022 37.285 1.00 70.38 85 TYR A C 1
ATOM 661 O O . TYR A 1 85 ? -21.952 7.723 37.887 1.00 70.38 85 TYR A O 1
ATOM 669 N N . HIS A 1 86 ? -21.128 5.695 37.437 1.00 66.38 86 HIS A N 1
ATOM 670 C CA . HIS A 1 86 ? -22.065 4.973 38.308 1.00 66.38 86 HIS A CA 1
ATOM 671 C C . HIS A 1 86 ? -21.672 4.955 39.797 1.00 66.38 86 HIS A C 1
ATOM 673 O O . HIS A 1 86 ? -22.435 4.442 40.615 1.00 66.38 86 HIS A O 1
ATOM 679 N N . SER A 1 87 ? -20.493 5.477 40.148 1.00 64.06 87 SER A N 1
ATOM 680 C CA . SER A 1 87 ? -20.016 5.602 41.535 1.00 64.06 87 SER A CA 1
ATOM 681 C C . SER A 1 87 ? -20.321 6.956 42.195 1.00 64.06 87 SER A C 1
ATOM 683 O O . SER A 1 87 ? -20.028 7.121 43.381 1.00 64.06 87 SER A O 1
ATOM 685 N N . GLN A 1 88 ? -20.896 7.902 41.442 1.00 55.72 88 GLN A N 1
ATOM 686 C CA . GLN A 1 88 ? -21.388 9.206 41.912 1.00 55.72 88 GLN A CA 1
ATOM 687 C C . GLN A 1 88 ? -22.896 9.159 42.169 1.00 55.72 88 GLN A C 1
ATOM 689 O O . GLN A 1 88 ? -23.335 9.844 43.120 1.00 55.72 88 GLN A O 1
#

Radius of gyration: 23.29 Å; chains: 1; bounding box: 65×24×60 Å